Protein AF-A0AAD4HH15-F1 (afdb_monomer_lite)

pLDDT: mean 84.18, std 12.68, range [46.56, 97.69]

Structure (mmCIF, N/CA/C/O backbone):
data_AF-A0AAD4HH15-F1
#
_entry.id   AF-A0AAD4HH15-F1
#
loop_
_atom_site.group_PDB
_atom_site.id
_atom_site.type_symbol
_atom_site.label_atom_id
_atom_site.label_alt_id
_atom_site.label_comp_id
_atom_site.label_asym_id
_atom_site.label_entity_id
_atom_site.label_seq_id
_atom_site.pdbx_PDB_ins_code
_atom_site.Cartn_x
_atom_site.Cartn_y
_atom_site.Cartn_z
_atom_site.occupancy
_atom_site.B_iso_or_equiv
_atom_site.auth_seq_id
_atom_site.auth_comp_id
_atom_site.auth_asym_id
_atom_site.auth_atom_id
_atom_site.pdbx_PDB_model_num
ATOM 1 N N . GLY A 1 1 ? 24.725 17.615 -16.832 1.00 50.50 1 GLY A N 1
ATOM 2 C CA . GLY A 1 1 ? 25.508 17.407 -18.066 1.00 50.50 1 GLY A CA 1
ATOM 3 C C . GLY A 1 1 ? 24.671 16.615 -19.046 1.00 50.50 1 GLY A C 1
ATOM 4 O O . GLY A 1 1 ? 24.037 15.657 -18.622 1.00 50.50 1 GLY A O 1
ATOM 5 N N . ARG A 1 2 ? 24.600 17.042 -20.309 1.00 63.62 2 ARG A N 1
ATOM 6 C CA . ARG A 1 2 ? 23.858 16.336 -21.366 1.00 63.62 2 ARG A CA 1
ATOM 7 C C . ARG A 1 2 ? 24.598 15.030 -21.693 1.00 63.62 2 ARG A C 1
ATOM 9 O O . ARG A 1 2 ? 25.805 15.069 -21.908 1.00 63.62 2 ARG A O 1
ATOM 16 N N . ARG A 1 3 ? 23.901 13.889 -21.658 1.00 72.94 3 ARG A N 1
ATOM 17 C CA . ARG A 1 3 ? 24.457 12.587 -22.075 1.00 72.94 3 ARG A CA 1
ATOM 18 C C . ARG A 1 3 ? 24.765 12.620 -23.579 1.00 72.94 3 ARG A C 1
ATOM 20 O O . ARG A 1 3 ? 24.052 13.302 -24.316 1.00 72.94 3 ARG A O 1
ATOM 27 N N . SER A 1 4 ? 25.823 11.932 -24.014 1.00 83.69 4 SER A N 1
ATOM 28 C CA . SER A 1 4 ? 26.149 11.792 -25.440 1.00 83.69 4 SER A CA 1
ATOM 29 C C . SER A 1 4 ? 25.094 10.946 -26.160 1.00 83.69 4 SER A C 1
ATOM 31 O O . SER A 1 4 ? 24.403 10.141 -25.532 1.00 83.69 4 SER A O 1
ATOM 33 N N . GLU A 1 5 ? 24.970 11.118 -27.475 1.00 81.50 5 GLU A N 1
ATOM 34 C CA . GLU A 1 5 ? 24.052 10.318 -28.299 1.00 81.50 5 GLU A CA 1
ATOM 35 C C . GLU A 1 5 ? 24.380 8.823 -28.229 1.00 81.50 5 GLU A C 1
ATOM 37 O O . GLU A 1 5 ? 23.471 8.017 -28.042 1.00 81.50 5 GLU A O 1
ATOM 42 N N . ASP A 1 6 ? 25.666 8.465 -28.219 1.00 85.56 6 ASP A N 1
ATOM 43 C CA . ASP A 1 6 ? 26.116 7.077 -28.055 1.00 85.56 6 ASP A CA 1
ATOM 44 C C . ASP A 1 6 ? 25.657 6.461 -26.727 1.00 85.56 6 ASP A C 1
ATOM 46 O O . ASP A 1 6 ? 25.243 5.302 -26.675 1.00 85.56 6 ASP A O 1
ATOM 50 N N . ALA A 1 7 ? 25.686 7.241 -25.640 1.00 84.50 7 ALA A N 1
ATOM 51 C CA . ALA A 1 7 ? 25.221 6.778 -24.338 1.00 84.50 7 ALA A CA 1
ATOM 52 C C . ALA A 1 7 ? 23.702 6.561 -24.321 1.00 84.50 7 ALA A C 1
ATOM 54 O O . ALA A 1 7 ? 23.233 5.632 -23.669 1.00 84.50 7 ALA A O 1
ATOM 55 N N . ASN A 1 8 ? 22.935 7.382 -25.044 1.00 85.44 8 ASN A N 1
ATOM 56 C CA . ASN A 1 8 ? 21.487 7.202 -25.159 1.00 85.44 8 ASN A CA 1
ATOM 57 C C . ASN A 1 8 ? 21.147 5.973 -26.013 1.00 85.44 8 ASN A C 1
ATOM 59 O O . ASN A 1 8 ? 20.326 5.164 -25.596 1.00 85.44 8 ASN A O 1
ATOM 63 N N . ALA A 1 9 ? 21.823 5.784 -27.151 1.00 87.62 9 ALA A N 1
ATOM 64 C CA . ALA A 1 9 ? 21.624 4.615 -28.008 1.00 87.62 9 ALA A CA 1
ATOM 65 C C . ALA A 1 9 ? 21.966 3.301 -27.282 1.00 87.62 9 ALA A C 1
ATOM 67 O O . ALA A 1 9 ? 21.251 2.306 -27.404 1.00 87.62 9 ALA A O 1
ATOM 68 N N . ALA A 1 10 ? 23.033 3.304 -26.476 1.00 90.12 10 ALA A N 1
ATOM 69 C CA . ALA A 1 10 ? 23.379 2.165 -25.636 1.00 90.12 10 ALA A CA 1
ATOM 70 C C . ALA A 1 10 ? 22.320 1.891 -24.554 1.00 90.12 10 ALA A C 1
ATOM 72 O O . ALA A 1 10 ? 22.045 0.728 -24.273 1.00 90.12 10 ALA A O 1
ATOM 73 N N . MET A 1 11 ? 21.724 2.931 -23.959 1.00 89.81 11 MET A N 1
ATOM 74 C CA . MET A 1 11 ? 20.657 2.770 -22.964 1.00 89.81 11 MET A CA 1
ATOM 75 C C . MET A 1 11 ? 19.378 2.206 -23.575 1.00 89.81 11 MET A C 1
ATOM 77 O O . MET A 1 11 ? 18.864 1.237 -23.031 1.00 89.81 11 MET A O 1
ATOM 81 N N . GLU A 1 12 ? 18.915 2.744 -24.705 1.00 91.12 12 GLU A N 1
ATOM 82 C CA . GLU A 1 12 ? 17.706 2.258 -25.392 1.00 91.12 12 GLU A CA 1
ATOM 83 C C . GLU A 1 12 ? 17.802 0.763 -25.702 1.00 91.12 12 GLU A C 1
ATOM 85 O O . GLU A 1 12 ? 16.952 -0.020 -25.286 1.00 91.12 12 GLU A O 1
ATOM 90 N N . LYS A 1 13 ? 18.927 0.325 -26.284 1.00 91.38 13 LYS A N 1
ATOM 91 C CA . LYS A 1 13 ? 19.153 -1.099 -26.562 1.00 91.38 13 LYS A CA 1
ATOM 92 C C . LYS A 1 13 ? 19.065 -1.976 -25.305 1.00 91.38 13 LYS A C 1
ATOM 94 O O . LYS A 1 13 ? 18.652 -3.129 -25.384 1.00 91.38 13 LYS A O 1
ATOM 99 N N . GLN A 1 14 ? 19.523 -1.478 -24.157 1.00 93.06 14 GLN A N 1
ATOM 100 C CA . GLN A 1 14 ? 19.447 -2.230 -22.902 1.00 93.06 14 GLN A CA 1
ATOM 101 C C . GLN A 1 14 ? 18.048 -2.176 -22.284 1.00 93.06 14 GLN A C 1
ATOM 103 O O . GLN A 1 14 ? 17.635 -3.154 -21.665 1.00 93.06 14 GLN A O 1
ATOM 108 N N . PHE A 1 15 ? 17.311 -1.080 -22.464 1.00 92.19 15 PHE A N 1
ATOM 109 C CA . PHE A 1 15 ? 15.917 -0.984 -22.043 1.00 92.19 15 PHE A CA 1
ATOM 110 C C . PHE A 1 15 ? 15.035 -1.966 -22.810 1.00 92.19 15 PHE A C 1
ATOM 112 O O . PHE A 1 15 ? 14.288 -2.690 -22.162 1.00 92.19 15 PHE A O 1
ATOM 119 N N . ASP A 1 16 ? 15.237 -2.129 -24.119 1.00 93.62 16 ASP A N 1
ATOM 120 C CA . ASP A 1 16 ? 14.524 -3.143 -24.909 1.00 93.62 16 ASP A CA 1
ATOM 121 C C . ASP A 1 16 ? 14.712 -4.564 -24.348 1.00 93.62 16 ASP A C 1
ATOM 123 O O . ASP A 1 16 ? 13.770 -5.357 -24.277 1.00 93.62 16 ASP A O 1
ATOM 127 N N . LEU A 1 17 ? 15.931 -4.900 -23.910 1.00 92.94 17 LEU A N 1
ATOM 128 C CA . LEU A 1 17 ? 16.230 -6.209 -23.317 1.00 92.94 17 LEU A CA 1
ATOM 129 C C . LEU A 1 17 ? 15.561 -6.383 -21.950 1.00 92.94 17 LEU A C 1
ATOM 131 O O . LEU A 1 17 ? 15.067 -7.468 -21.635 1.00 92.94 17 LEU A O 1
ATOM 135 N N . ILE A 1 18 ? 15.544 -5.323 -21.142 1.00 92.56 18 ILE A N 1
ATOM 136 C CA . ILE A 1 18 ? 14.874 -5.314 -19.840 1.00 92.56 18 ILE A CA 1
ATOM 137 C C . ILE A 1 18 ? 13.360 -5.463 -20.026 1.00 92.56 18 ILE A C 1
ATOM 139 O O . ILE A 1 18 ? 12.752 -6.288 -19.346 1.00 92.56 18 ILE A O 1
ATOM 143 N N . ASP A 1 19 ? 12.765 -4.742 -20.976 1.00 92.88 19 ASP A N 1
ATOM 144 C CA . ASP A 1 19 ? 11.337 -4.824 -21.282 1.00 92.88 19 ASP A CA 1
ATOM 145 C C . ASP A 1 19 ? 10.945 -6.221 -21.770 1.00 92.88 19 ASP A C 1
ATOM 147 O O . ASP A 1 19 ? 9.938 -6.769 -21.316 1.00 92.88 19 ASP A O 1
ATOM 151 N N . CYS A 1 20 ? 11.760 -6.849 -22.625 1.00 93.56 20 CYS A N 1
ATOM 152 C CA . CYS A 1 20 ? 11.558 -8.245 -23.024 1.00 93.56 20 CYS A CA 1
ATOM 153 C C . CYS A 1 20 ? 11.525 -9.186 -21.811 1.00 93.56 20 CYS A C 1
ATOM 155 O O . CYS A 1 20 ? 10.584 -9.968 -21.664 1.00 93.56 20 CYS A O 1
ATOM 157 N N . ALA A 1 21 ? 12.513 -9.077 -20.919 1.00 93.88 21 ALA A N 1
ATOM 158 C CA . ALA A 1 21 ? 12.610 -9.929 -19.736 1.00 93.88 21 ALA A CA 1
ATOM 159 C C . ALA A 1 21 ? 11.444 -9.709 -18.757 1.00 93.88 21 ALA A C 1
ATOM 161 O O . ALA A 1 21 ? 10.904 -10.666 -18.199 1.00 93.88 21 ALA A O 1
ATOM 162 N N . ILE A 1 22 ? 11.017 -8.458 -18.559 1.00 92.00 22 ILE A N 1
ATOM 163 C CA . ILE A 1 22 ? 9.862 -8.151 -17.709 1.00 92.00 22 ILE A CA 1
ATOM 164 C C . ILE A 1 22 ? 8.583 -8.715 -18.327 1.00 92.00 22 ILE A C 1
ATOM 166 O O . ILE A 1 22 ? 7.786 -9.317 -17.611 1.00 92.00 22 ILE A O 1
ATOM 170 N N . ASN A 1 23 ? 8.379 -8.562 -19.636 1.00 91.94 23 ASN A N 1
ATOM 171 C CA . ASN A 1 23 ? 7.194 -9.093 -20.309 1.00 91.94 23 ASN A CA 1
ATOM 172 C C . ASN A 1 23 ? 7.127 -10.624 -20.233 1.00 91.94 23 ASN A C 1
ATOM 174 O O . ASN A 1 23 ? 6.054 -11.177 -20.000 1.00 91.94 23 ASN A O 1
ATOM 178 N N . GLU A 1 24 ? 8.261 -11.314 -20.355 1.00 94.19 24 GLU A N 1
ATOM 179 C CA . GLU A 1 24 ? 8.328 -12.766 -20.160 1.00 94.19 24 GLU A CA 1
ATOM 180 C C . GLU A 1 24 ? 7.932 -13.169 -18.729 1.00 94.19 24 GLU A C 1
ATOM 182 O O . GLU A 1 24 ? 7.153 -14.107 -18.526 1.00 94.19 24 GLU A O 1
ATOM 187 N N . LEU A 1 25 ? 8.391 -12.418 -17.724 1.00 91.50 25 LEU A N 1
ATOM 188 C CA . LEU A 1 25 ? 7.988 -12.617 -16.330 1.00 91.50 25 LEU A CA 1
ATOM 189 C C . LEU A 1 25 ? 6.492 -12.354 -16.119 1.00 91.50 25 LEU A C 1
ATOM 191 O O . LEU A 1 25 ? 5.830 -13.136 -15.443 1.00 91.50 25 LEU A O 1
ATOM 195 N N . VAL A 1 26 ? 5.934 -11.306 -16.725 1.00 90.38 26 VAL A N 1
ATOM 196 C CA . VAL A 1 26 ? 4.492 -11.005 -16.670 1.00 90.38 26 VAL A CA 1
ATOM 197 C C . VAL A 1 26 ? 3.674 -12.155 -17.257 1.00 90.38 26 VAL A C 1
ATOM 199 O O . VAL A 1 26 ? 2.721 -12.612 -16.630 1.00 90.38 26 VAL A O 1
ATOM 202 N N . VAL A 1 27 ? 4.061 -12.668 -18.429 1.00 91.94 27 VAL A N 1
ATOM 203 C CA . VAL A 1 27 ? 3.352 -13.773 -19.096 1.00 91.94 27 VAL A CA 1
ATOM 204 C C . VAL A 1 27 ? 3.450 -15.070 -18.293 1.00 91.94 27 VAL A C 1
ATOM 206 O O . VAL A 1 27 ? 2.451 -15.770 -18.141 1.00 91.94 27 VAL A O 1
ATOM 209 N N . SER A 1 28 ? 4.632 -15.395 -17.767 1.00 91.31 28 SER A N 1
ATOM 210 C CA . SER A 1 28 ? 4.864 -16.654 -17.043 1.00 91.31 28 SER A CA 1
ATOM 211 C C . SER A 1 28 ? 4.263 -16.675 -15.637 1.00 91.31 28 SER A C 1
ATOM 213 O O . SER A 1 28 ? 3.843 -17.732 -15.171 1.00 91.31 28 SER A O 1
ATOM 215 N N . THR A 1 29 ? 4.199 -15.527 -14.959 1.00 84.69 29 THR A N 1
ATOM 216 C CA . THR A 1 29 ? 3.699 -15.431 -13.576 1.00 84.69 29 THR A CA 1
ATOM 217 C C . THR A 1 29 ? 2.262 -14.925 -13.472 1.00 84.69 29 THR A C 1
ATOM 219 O O . THR A 1 29 ? 1.634 -15.085 -12.428 1.00 84.69 29 THR A O 1
ATOM 222 N N . GLY A 1 30 ? 1.737 -14.288 -14.523 1.00 85.31 30 GLY A N 1
ATOM 223 C CA . GLY A 1 30 ? 0.449 -13.590 -14.494 1.00 85.31 30 GLY A CA 1
ATOM 224 C C . GLY A 1 30 ? 0.450 -12.305 -13.656 1.00 85.31 30 GLY A C 1
ATOM 225 O O . GLY A 1 30 ? -0.604 -11.688 -13.495 1.00 85.31 30 GLY A O 1
ATOM 226 N N . MET A 1 31 ? 1.600 -11.890 -13.113 1.00 79.50 31 MET A N 1
ATOM 227 C CA . MET A 1 31 ? 1.718 -10.666 -12.321 1.00 79.50 31 MET A CA 1
ATOM 228 C C . MET A 1 31 ? 1.764 -9.425 -13.223 1.00 79.50 31 MET A C 1
ATOM 230 O O . MET A 1 31 ? 2.406 -9.458 -14.273 1.00 79.50 31 MET A O 1
ATOM 234 N N . PRO A 1 32 ? 1.164 -8.291 -12.822 1.00 84.00 32 PRO A N 1
ATOM 235 C CA . PRO A 1 32 ? 1.321 -7.028 -13.535 1.00 84.00 32 PRO A CA 1
ATOM 236 C C . PRO A 1 32 ? 2.785 -6.561 -13.587 1.00 84.00 32 PRO A C 1
ATOM 238 O O . PRO A 1 32 ? 3.531 -6.707 -12.619 1.00 84.00 32 PRO A O 1
ATOM 241 N N . THR A 1 33 ? 3.176 -5.890 -14.675 1.00 82.56 33 THR A N 1
ATOM 242 C CA . THR A 1 33 ? 4.534 -5.352 -14.913 1.00 82.56 33 THR A CA 1
ATOM 243 C C . THR A 1 33 ? 5.103 -4.579 -13.718 1.00 82.56 33 THR A C 1
ATOM 245 O O . THR A 1 33 ? 6.262 -4.756 -13.352 1.00 82.56 33 THR A O 1
ATOM 248 N N . GLN A 1 34 ? 4.285 -3.736 -13.078 1.00 76.00 34 GLN A N 1
ATOM 249 C CA . GLN A 1 34 ? 4.701 -2.947 -11.913 1.00 76.00 34 GLN A CA 1
ATOM 250 C C . GLN A 1 34 ? 5.042 -3.821 -10.701 1.00 76.00 34 GLN A C 1
ATOM 252 O O . GLN A 1 34 ? 6.022 -3.551 -10.015 1.00 76.00 34 GLN A O 1
ATOM 257 N N . GLN A 1 35 ? 4.292 -4.900 -10.473 1.00 75.31 35 GLN A N 1
ATOM 258 C CA . GLN A 1 35 ? 4.544 -5.825 -9.370 1.00 75.31 35 GLN A CA 1
ATOM 259 C C . GLN A 1 35 ? 5.847 -6.603 -9.594 1.00 75.31 35 GLN A C 1
ATOM 261 O O . GLN A 1 35 ? 6.671 -6.718 -8.690 1.00 75.31 35 GLN A O 1
ATOM 266 N N . VAL A 1 36 ? 6.095 -7.050 -10.830 1.00 85.25 36 VAL A N 1
ATOM 267 C CA . VAL A 1 36 ? 7.365 -7.692 -11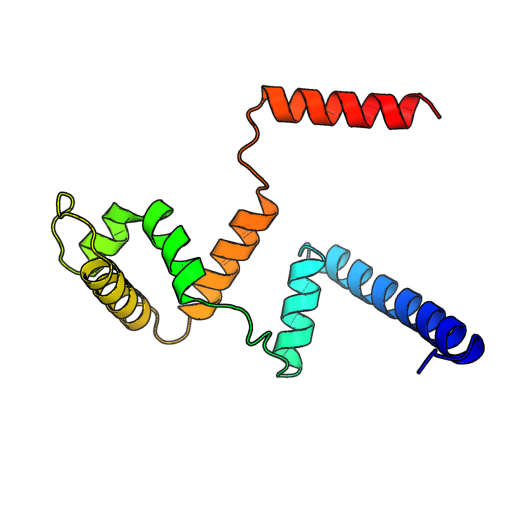.215 1.00 85.25 36 VAL A CA 1
ATOM 268 C C . VAL A 1 36 ? 8.553 -6.750 -10.981 1.00 85.25 36 VAL A C 1
ATOM 270 O O . VAL A 1 36 ? 9.567 -7.155 -10.411 1.00 85.25 36 VAL A O 1
ATOM 273 N N . LEU A 1 37 ? 8.421 -5.477 -11.365 1.00 84.25 37 LEU A N 1
ATOM 274 C CA . LEU A 1 37 ? 9.440 -4.451 -11.131 1.00 84.25 37 LEU A CA 1
ATOM 275 C C . LEU A 1 37 ? 9.675 -4.190 -9.638 1.00 84.25 37 LEU A C 1
ATOM 277 O O . LEU A 1 37 ? 10.827 -4.131 -9.202 1.00 84.25 37 LEU A O 1
ATOM 281 N N . ASN A 1 38 ? 8.607 -4.078 -8.847 1.00 78.56 38 ASN A N 1
ATOM 282 C CA . ASN A 1 38 ? 8.695 -3.906 -7.398 1.00 78.56 38 ASN A CA 1
ATOM 283 C C . ASN A 1 38 ? 9.430 -5.082 -6.745 1.00 78.56 38 ASN A C 1
ATOM 285 O O . ASN A 1 38 ? 10.355 -4.869 -5.960 1.00 78.56 38 ASN A O 1
ATOM 289 N N . LEU A 1 39 ? 9.086 -6.318 -7.120 1.00 82.56 39 LEU A N 1
ATOM 290 C CA . LEU A 1 39 ? 9.747 -7.529 -6.630 1.00 82.56 39 LEU A CA 1
ATOM 291 C C . LEU A 1 39 ? 11.220 -7.585 -7.042 1.00 82.56 39 LEU A C 1
ATOM 293 O O . LEU A 1 39 ? 12.074 -7.929 -6.222 1.00 82.56 39 LEU A O 1
ATOM 297 N N . PHE A 1 40 ? 11.549 -7.195 -8.275 1.00 86.00 40 PHE A N 1
ATOM 298 C CA . PHE A 1 40 ? 12.935 -7.096 -8.726 1.00 86.00 40 PHE A CA 1
ATOM 299 C C . PHE A 1 40 ? 13.736 -6.105 -7.871 1.00 86.00 40 PHE A C 1
ATOM 301 O O . PHE A 1 40 ? 14.819 -6.440 -7.382 1.00 86.00 40 PHE A O 1
ATOM 308 N N . LEU A 1 41 ? 13.197 -4.908 -7.632 1.00 82.75 41 LEU A N 1
ATOM 309 C CA . LEU A 1 41 ? 13.834 -3.897 -6.787 1.00 82.75 41 LEU A CA 1
ATOM 310 C C . LEU A 1 41 ? 13.977 -4.384 -5.333 1.00 82.75 41 LEU A C 1
ATOM 312 O O . LEU A 1 41 ? 15.076 -4.295 -4.771 1.00 82.75 41 LEU A O 1
ATOM 316 N N . LYS A 1 42 ? 12.927 -5.001 -4.770 1.00 75.19 42 LYS A N 1
ATOM 317 C CA . LYS A 1 42 ? 12.926 -5.622 -3.433 1.00 75.19 42 LYS A CA 1
ATOM 318 C C . LYS A 1 42 ? 14.011 -6.698 -3.319 1.00 75.19 42 LYS A C 1
ATOM 320 O O . LYS A 1 42 ? 14.809 -6.655 -2.385 1.00 75.19 42 LYS A O 1
ATOM 325 N N . SER A 1 43 ? 14.137 -7.585 -4.312 1.00 78.50 43 SER A N 1
ATOM 326 C CA . SER A 1 43 ? 15.155 -8.654 -4.341 1.00 78.50 43 SER A CA 1
ATOM 327 C C . SER A 1 43 ? 16.600 -8.135 -4.324 1.00 78.50 43 SER A C 1
ATOM 329 O O . SER A 1 43 ? 17.520 -8.828 -3.895 1.00 78.50 43 SER A O 1
ATOM 331 N N . ARG A 1 44 ? 16.813 -6.894 -4.779 1.00 81.69 44 ARG A N 1
ATOM 332 C CA . ARG A 1 44 ? 18.121 -6.227 -4.817 1.00 81.69 44 ARG A CA 1
ATOM 333 C C . ARG A 1 44 ? 18.370 -5.341 -3.595 1.00 81.69 44 ARG A C 1
ATOM 335 O O . ARG A 1 44 ? 19.309 -4.546 -3.620 1.00 81.69 44 ARG A O 1
ATOM 342 N N . GLY A 1 45 ? 17.520 -5.425 -2.568 1.00 63.56 45 GLY A N 1
ATOM 343 C CA . GLY A 1 45 ? 17.568 -4.553 -1.391 1.00 63.56 45 GLY A CA 1
ATOM 344 C C . GLY A 1 45 ? 17.301 -3.082 -1.719 1.00 63.56 45 GLY A C 1
ATOM 345 O O . GLY A 1 45 ? 17.518 -2.209 -0.881 1.00 63.56 45 GLY A O 1
ATOM 346 N N . ARG A 1 46 ? 16.834 -2.785 -2.938 1.00 65.62 46 ARG A N 1
ATOM 347 C CA . ARG A 1 46 ? 16.425 -1.447 -3.365 1.00 65.62 46 ARG A CA 1
ATOM 348 C C . ARG A 1 46 ? 14.962 -1.289 -2.995 1.00 65.62 46 ARG A C 1
ATOM 350 O O . ARG A 1 46 ? 14.085 -1.289 -3.849 1.00 65.62 46 ARG A O 1
ATOM 357 N N . VAL A 1 47 ? 14.701 -1.215 -1.697 1.00 55.47 47 VAL A N 1
ATOM 358 C CA . VAL A 1 47 ? 13.374 -0.861 -1.204 1.00 55.47 47 VAL A CA 1
ATOM 359 C C . VAL A 1 47 ? 13.119 0.570 -1.666 1.00 55.47 47 VAL A C 1
ATOM 361 O O . VAL A 1 47 ? 13.935 1.460 -1.414 1.00 55.47 47 VAL A O 1
ATOM 364 N N . ASN A 1 48 ? 12.021 0.804 -2.385 1.00 53.00 48 ASN A N 1
ATOM 365 C CA . ASN A 1 48 ? 11.536 2.159 -2.605 1.00 53.00 48 ASN A CA 1
ATOM 366 C C . ASN A 1 48 ? 11.196 2.735 -1.221 1.00 53.00 48 ASN A C 1
ATOM 368 O O . ASN A 1 48 ? 10.076 2.613 -0.739 1.00 53.00 48 ASN A O 1
ATOM 372 N N . ASN A 1 49 ? 12.164 3.391 -0.575 1.00 47.28 49 ASN A N 1
ATOM 373 C CA . ASN A 1 49 ? 12.014 4.079 0.715 1.00 47.28 49 ASN A CA 1
ATOM 374 C C . ASN A 1 49 ? 10.975 5.227 0.676 1.00 47.28 49 ASN A C 1
ATOM 376 O O . ASN A 1 49 ? 10.844 5.979 1.636 1.00 47.28 49 ASN A O 1
ATOM 380 N N . GLY A 1 50 ? 10.249 5.392 -0.436 1.00 51.53 50 GLY A N 1
ATOM 381 C CA . GLY A 1 50 ? 9.132 6.317 -0.591 1.00 51.53 50 GLY A CA 1
ATOM 382 C C . GLY A 1 50 ? 7.772 5.746 -0.178 1.00 51.53 50 GLY A C 1
ATOM 383 O O . GLY A 1 50 ? 6.816 6.517 -0.084 1.00 51.53 50 GLY A O 1
ATOM 384 N N . THR A 1 51 ? 7.655 4.438 0.087 1.00 61.75 51 THR A N 1
ATOM 385 C CA . THR A 1 51 ? 6.386 3.834 0.513 1.00 61.75 51 THR A CA 1
ATOM 386 C C . THR A 1 51 ? 6.082 4.217 1.959 1.00 61.75 51 THR A C 1
ATOM 388 O O . THR A 1 51 ? 6.497 3.571 2.925 1.00 61.75 51 THR A O 1
ATOM 391 N N . ASN A 1 52 ? 5.352 5.318 2.121 1.00 82.88 52 ASN A N 1
ATOM 392 C CA . ASN A 1 52 ? 4.835 5.730 3.413 1.00 82.88 52 ASN A CA 1
ATOM 393 C C . ASN A 1 52 ? 3.678 4.793 3.805 1.00 82.88 52 ASN A C 1
ATOM 395 O O . ASN A 1 52 ? 2.513 5.059 3.506 1.00 82.88 52 ASN A O 1
ATOM 399 N N . HIS A 1 53 ? 4.012 3.691 4.477 1.00 88.94 53 HIS A N 1
ATOM 400 C CA . HIS A 1 53 ? 3.050 2.679 4.913 1.00 88.94 53 HIS A CA 1
ATOM 401 C C . HIS A 1 53 ? 1.979 3.248 5.847 1.00 88.94 53 HIS A C 1
ATOM 403 O O . HIS A 1 53 ? 0.867 2.737 5.875 1.00 88.94 53 HIS A O 1
ATOM 409 N N . TRP A 1 54 ? 2.261 4.352 6.546 1.00 92.12 54 TRP A N 1
ATOM 410 C CA . TRP A 1 54 ? 1.241 5.068 7.306 1.00 92.12 54 TRP A CA 1
ATOM 411 C C . TRP A 1 54 ? 0.164 5.674 6.393 1.00 92.12 54 TRP A C 1
ATOM 413 O O . TRP A 1 54 ? -1.023 5.598 6.706 1.00 92.12 54 TRP A O 1
ATOM 423 N N . ASN A 1 55 ? 0.537 6.206 5.225 1.00 91.00 55 ASN A N 1
ATOM 424 C CA . ASN A 1 55 ? -0.436 6.699 4.245 1.00 91.00 55 ASN A CA 1
ATOM 425 C C . ASN A 1 55 ? -1.256 5.559 3.627 1.00 91.00 55 ASN A C 1
ATOM 427 O O . ASN A 1 55 ? -2.472 5.703 3.469 1.00 91.00 55 ASN A O 1
ATOM 431 N N . ILE A 1 56 ? -0.612 4.432 3.305 1.00 92.75 56 ILE A N 1
ATOM 432 C CA . ILE A 1 56 ? -1.298 3.244 2.771 1.00 92.75 56 ILE A CA 1
ATOM 433 C C . ILE A 1 56 ? -2.258 2.683 3.813 1.00 92.75 56 ILE A C 1
ATOM 435 O O . ILE A 1 56 ? -3.444 2.504 3.529 1.00 92.75 56 ILE A O 1
ATOM 439 N N . TYR A 1 57 ? -1.783 2.509 5.047 1.00 96.38 57 TYR A N 1
ATOM 440 C CA . TYR A 1 57 ? -2.618 2.130 6.176 1.00 96.38 57 TYR A CA 1
ATOM 441 C C . TYR A 1 57 ? -3.772 3.117 6.366 1.00 96.38 57 TYR A C 1
ATOM 443 O O . TYR A 1 57 ? -4.899 2.718 6.639 1.00 96.38 57 TYR A O 1
ATOM 451 N N . GLY A 1 58 ? -3.539 4.409 6.136 1.00 94.62 58 GLY A N 1
ATOM 452 C CA . GLY A 1 58 ? -4.576 5.431 6.141 1.00 94.62 58 GLY A CA 1
ATOM 453 C C . GLY A 1 58 ? -5.754 5.125 5.211 1.00 94.62 58 GLY A C 1
ATOM 454 O O . GLY A 1 58 ? -6.908 5.365 5.574 1.00 94.62 58 GLY A O 1
ATOM 455 N N . GLN A 1 59 ? -5.476 4.574 4.030 1.00 93.81 59 GLN A N 1
ATOM 456 C CA . GLN A 1 59 ? -6.496 4.139 3.074 1.00 93.81 59 GLN A CA 1
ATOM 457 C C . GLN A 1 59 ? -7.075 2.766 3.435 1.00 93.81 59 GLN A C 1
ATOM 459 O O . GLN A 1 59 ? -8.295 2.595 3.394 1.00 93.81 59 GLN A O 1
ATOM 464 N N . TYR A 1 60 ? -6.230 1.823 3.858 1.00 95.88 60 TYR A N 1
ATOM 465 C CA . TYR A 1 60 ? -6.641 0.500 4.340 1.00 95.88 60 TYR A CA 1
ATOM 466 C C . TYR A 1 60 ? -7.650 0.612 5.491 1.00 95.88 60 TYR A C 1
ATOM 468 O O . TYR A 1 60 ? -8.730 0.024 5.457 1.00 95.88 60 TYR A O 1
ATOM 476 N N . PHE A 1 61 ? -7.350 1.463 6.472 1.00 96.19 61 PHE A N 1
ATOM 477 C CA . PHE A 1 61 ? -8.198 1.732 7.625 1.00 96.19 61 PHE A CA 1
ATOM 478 C C . PHE A 1 61 ? -9.574 2.261 7.215 1.00 96.19 61 PHE A C 1
ATOM 480 O O . PHE A 1 61 ? -10.579 1.871 7.799 1.00 96.19 61 PHE A O 1
ATOM 487 N N . LYS A 1 62 ? -9.663 3.119 6.192 1.00 93.38 62 LYS A N 1
ATOM 488 C CA . LYS A 1 62 ? -10.964 3.600 5.695 1.00 93.38 62 LYS A CA 1
ATOM 489 C C . LYS A 1 62 ? -11.787 2.467 5.086 1.00 93.38 62 LYS A C 1
ATOM 491 O O . LYS A 1 62 ? -12.984 2.393 5.347 1.00 93.38 62 LYS A O 1
ATOM 496 N N . ALA A 1 63 ? -11.151 1.582 4.317 1.00 93.62 63 ALA A N 1
ATOM 497 C CA . ALA A 1 63 ? -11.808 0.426 3.709 1.00 93.62 63 ALA A CA 1
ATOM 498 C C . ALA A 1 63 ? -12.219 -0.641 4.744 1.00 93.62 63 ALA A C 1
ATOM 500 O O . ALA A 1 63 ? -13.186 -1.373 4.531 1.00 93.62 63 ALA A O 1
ATOM 501 N N . HIS A 1 64 ? -11.510 -0.723 5.874 1.00 95.31 64 HIS A N 1
ATOM 502 C CA . HIS A 1 64 ? -11.666 -1.788 6.871 1.00 95.31 64 HIS A CA 1
ATOM 503 C C . HIS A 1 64 ? -11.947 -1.277 8.292 1.00 95.31 64 HIS A C 1
ATOM 505 O O . HIS A 1 64 ? -11.686 -1.973 9.272 1.00 95.31 64 HIS A O 1
ATOM 511 N N . ARG A 1 65 ? -12.540 -0.082 8.413 1.00 94.06 65 ARG A N 1
ATOM 512 C CA . ARG A 1 65 ? -12.687 0.663 9.677 1.00 94.06 65 ARG A CA 1
ATOM 513 C C . ARG A 1 65 ? -13.203 -0.184 10.837 1.00 94.06 65 ARG A C 1
ATOM 515 O O . ARG A 1 65 ? -12.604 -0.180 11.904 1.00 94.06 65 ARG A O 1
ATOM 522 N N . LEU A 1 66 ? -14.310 -0.902 10.643 1.00 95.06 66 LEU A N 1
ATOM 523 C CA . LEU A 1 66 ? -14.933 -1.690 11.713 1.00 95.06 66 LEU A CA 1
ATOM 524 C C . LEU A 1 66 ? -14.019 -2.813 12.214 1.00 95.06 66 LEU A C 1
ATOM 526 O O . LEU A 1 66 ? -13.908 -3.015 13.419 1.00 95.06 66 LEU A O 1
ATOM 530 N N . ARG A 1 67 ? -13.330 -3.497 11.295 1.00 96.50 67 ARG A N 1
ATOM 531 C CA . ARG A 1 67 ? -12.393 -4.5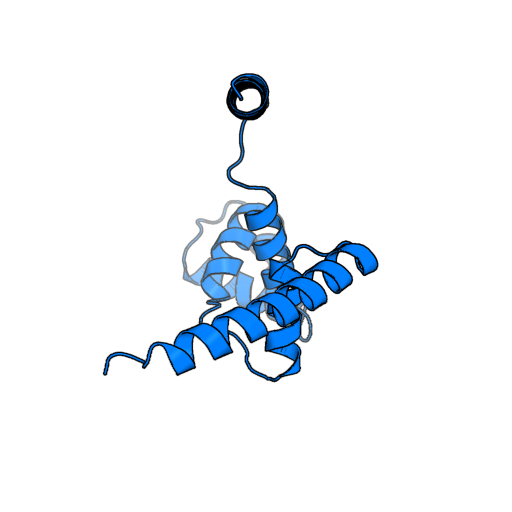76 11.624 1.00 96.50 67 ARG A CA 1
ATOM 532 C C . ARG A 1 67 ? -11.192 -4.043 12.396 1.00 96.50 67 ARG A C 1
ATOM 534 O O . ARG A 1 67 ? -10.791 -4.646 13.384 1.00 96.50 67 ARG A O 1
ATOM 541 N N . GLU A 1 68 ? -10.644 -2.910 11.971 1.00 97.25 68 GLU A N 1
ATOM 542 C CA . GLU A 1 68 ? -9.468 -2.322 12.616 1.00 97.25 68 GLU A CA 1
ATOM 543 C C . GLU A 1 68 ? -9.800 -1.740 13.996 1.00 97.25 68 GLU A C 1
ATOM 545 O O . GLU A 1 68 ? -9.028 -1.920 14.936 1.00 97.25 68 GLU A O 1
ATOM 550 N N . LEU A 1 69 ? -10.984 -1.139 14.164 1.00 96.44 69 LEU A N 1
ATOM 551 C CA . LEU A 1 69 ? -11.480 -0.727 15.482 1.00 96.44 69 LEU A CA 1
ATOM 552 C C . LEU A 1 69 ? -11.681 -1.927 16.408 1.00 96.44 69 LEU A C 1
ATOM 554 O O . LEU A 1 69 ? -11.224 -1.896 17.547 1.00 96.44 69 LEU A O 1
ATOM 558 N N . GLN A 1 70 ? -12.304 -2.999 15.913 1.00 96.19 70 GLN A N 1
ATOM 559 C CA . GLN A 1 70 ? -12.493 -4.226 16.682 1.00 96.19 70 GLN A CA 1
ATOM 560 C C . GLN A 1 70 ? -11.151 -4.836 17.106 1.00 96.19 70 GLN A C 1
ATOM 562 O O . GLN A 1 70 ? -10.994 -5.219 18.264 1.00 96.19 70 GLN A O 1
ATOM 567 N N . ARG A 1 71 ? -10.172 -4.882 16.195 1.00 95.69 71 ARG A N 1
ATOM 568 C CA . ARG A 1 71 ? -8.811 -5.369 16.467 1.00 95.69 71 ARG A CA 1
ATOM 569 C C . ARG A 1 71 ? -8.139 -4.583 17.593 1.00 95.69 71 ARG A C 1
ATOM 571 O O . ARG A 1 71 ? -7.483 -5.175 18.440 1.00 95.69 71 ARG A O 1
ATOM 578 N N . ALA A 1 72 ? -8.337 -3.268 17.621 1.00 94.69 72 ALA A N 1
ATOM 579 C CA . ALA A 1 72 ? -7.810 -2.383 18.657 1.00 94.69 72 ALA A CA 1
ATOM 580 C C . ALA A 1 72 ? -8.676 -2.322 19.933 1.00 94.69 72 ALA A C 1
ATOM 582 O O . ALA A 1 72 ? -8.397 -1.515 20.823 1.00 94.69 72 ALA A O 1
ATOM 583 N N . GLY A 1 73 ? -9.753 -3.113 20.020 1.00 94.25 73 GLY A N 1
ATOM 584 C CA . GLY A 1 73 ? -10.687 -3.092 21.149 1.00 94.25 73 GLY A CA 1
ATOM 585 C C . GLY A 1 73 ? -11.446 -1.767 21.299 1.00 94.25 73 GLY A C 1
ATOM 586 O O . GLY A 1 73 ? -11.784 -1.372 22.414 1.00 94.25 73 GLY A O 1
ATOM 587 N N . LYS A 1 74 ? -11.675 -1.042 20.199 1.00 93.56 74 LYS A N 1
ATOM 588 C CA . LYS A 1 74 ? -12.378 0.247 20.170 1.00 93.56 74 LYS A CA 1
ATOM 589 C C . LYS A 1 74 ? -13.839 0.080 19.762 1.00 93.56 74 LYS A C 1
ATOM 591 O O . LYS A 1 74 ? -14.189 -0.796 18.977 1.00 93.56 74 LYS A O 1
ATOM 596 N N . ASP A 1 75 ? -14.681 0.982 20.258 1.00 92.94 75 ASP A N 1
ATOM 597 C CA . ASP A 1 75 ? -16.088 1.067 19.865 1.00 92.94 75 ASP A CA 1
ATOM 598 C C . ASP A 1 75 ? -16.222 1.433 18.373 1.00 92.94 75 ASP A C 1
ATOM 600 O O . ASP A 1 75 ? -15.518 2.310 17.865 1.00 92.94 75 ASP A O 1
ATOM 604 N N . ALA A 1 76 ? -17.160 0.796 17.669 1.00 89.75 76 ALA A N 1
ATOM 605 C CA . ALA A 1 76 ? -17.469 1.068 16.265 1.00 89.75 76 ALA A CA 1
ATOM 606 C C . ALA A 1 76 ? -17.911 2.525 16.000 1.00 89.75 76 ALA A C 1
ATOM 608 O O . ALA A 1 76 ? -17.687 3.061 14.905 1.00 89.75 76 ALA A O 1
ATOM 609 N N . ASN A 1 77 ? -18.510 3.179 16.996 1.00 91.00 77 ASN A N 1
ATOM 610 C CA . ASN A 1 77 ? -19.043 4.539 16.918 1.00 91.00 77 ASN A CA 1
ATOM 611 C C . ASN A 1 77 ? -18.057 5.610 17.404 1.00 91.00 77 ASN A C 1
ATOM 613 O O . ASN A 1 77 ? -18.402 6.791 17.428 1.00 91.00 77 ASN A O 1
ATOM 617 N N . ILE A 1 78 ? -16.825 5.234 17.768 1.00 92.06 78 ILE A N 1
ATOM 618 C CA . ILE A 1 78 ? -15.831 6.201 18.236 1.00 92.06 78 ILE A CA 1
ATOM 619 C C . ILE A 1 78 ? -15.488 7.228 17.145 1.00 92.06 78 ILE A C 1
ATOM 621 O O . ILE A 1 78 ? -15.350 6.902 15.957 1.00 92.06 78 ILE A O 1
ATOM 625 N N . ILE A 1 79 ? -15.309 8.481 17.567 1.00 92.19 79 ILE A N 1
ATOM 626 C CA . ILE A 1 79 ? -14.777 9.537 16.706 1.00 92.19 79 ILE A CA 1
ATOM 627 C C . ILE A 1 79 ? -13.333 9.178 16.352 1.00 92.19 79 ILE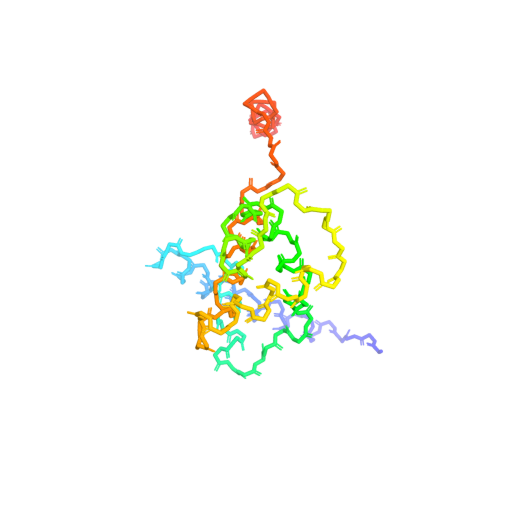 A C 1
ATOM 629 O O . ILE A 1 79 ? -12.484 9.001 17.227 1.00 92.19 79 ILE A O 1
ATOM 633 N N . ILE A 1 80 ? -13.054 9.069 15.053 1.00 93.19 80 ILE A N 1
ATOM 634 C CA . ILE A 1 80 ? -11.722 8.713 14.566 1.00 93.19 80 ILE A CA 1
ATOM 635 C C . ILE A 1 80 ? -10.819 9.938 14.635 1.00 93.19 80 ILE A C 1
ATOM 637 O O . ILE A 1 80 ? -11.017 10.913 13.914 1.00 93.19 80 ILE A O 1
ATOM 641 N N . THR A 1 81 ? -9.799 9.855 15.480 1.00 93.56 81 THR A N 1
ATOM 642 C CA . THR A 1 81 ? -8.690 10.810 15.535 1.00 93.56 81 THR A CA 1
ATOM 643 C C . THR A 1 81 ? -7.414 10.157 15.010 1.00 93.56 81 THR A C 1
ATOM 645 O O . THR A 1 81 ? -7.324 8.930 14.935 1.00 93.56 81 THR A O 1
ATOM 648 N N . SER A 1 82 ? -6.398 10.967 14.689 1.00 91.12 82 SER A N 1
ATOM 649 C CA . SER A 1 82 ? -5.068 10.457 14.313 1.00 91.12 82 SER A CA 1
ATOM 650 C C . SER A 1 82 ? -4.496 9.517 15.385 1.00 91.12 82 SER A C 1
ATOM 652 O O . SER A 1 82 ? -3.924 8.479 15.068 1.00 91.12 82 SER A O 1
ATOM 654 N N . THR A 1 83 ? -4.745 9.815 16.666 1.00 93.94 83 THR A N 1
ATOM 655 C CA . THR A 1 83 ? -4.340 8.965 17.793 1.00 93.94 83 THR A CA 1
ATOM 656 C C . THR A 1 83 ? -5.017 7.598 17.755 1.00 93.94 83 THR A C 1
ATOM 658 O O . THR A 1 83 ? -4.328 6.583 17.819 1.00 93.94 83 THR A O 1
ATOM 661 N N . ILE A 1 84 ? -6.345 7.550 17.584 1.00 94.38 84 ILE A N 1
ATOM 662 C CA . ILE A 1 84 ? -7.090 6.282 17.489 1.00 94.38 84 ILE A CA 1
ATOM 663 C C . ILE A 1 84 ? -6.634 5.476 16.273 1.00 94.38 84 ILE A C 1
ATOM 665 O O . ILE A 1 84 ? -6.439 4.266 16.365 1.00 94.38 84 ILE A O 1
ATOM 669 N N . GLN A 1 85 ? -6.408 6.143 15.142 1.00 95.75 85 GLN A N 1
ATOM 670 C CA . GLN A 1 85 ? -5.888 5.491 13.947 1.00 95.75 85 GLN A CA 1
ATOM 671 C C . GLN A 1 85 ? -4.477 4.924 14.172 1.00 95.75 85 GLN A C 1
ATOM 673 O O . GLN A 1 85 ? -4.195 3.810 13.733 1.00 95.75 85 GLN A O 1
ATOM 678 N N . GLY A 1 86 ? -3.619 5.646 14.898 1.00 96.25 86 GLY A N 1
ATOM 679 C CA . GLY A 1 86 ? -2.272 5.203 15.265 1.00 96.25 86 GLY A CA 1
ATOM 680 C C . GLY A 1 86 ? -2.252 4.046 16.263 1.00 96.25 86 GLY A C 1
ATOM 681 O O . GLY A 1 86 ? -1.347 3.217 16.230 1.00 96.25 86 GLY A O 1
ATOM 682 N N . GLU A 1 87 ? -3.247 3.957 17.144 1.00 96.88 87 GLU A N 1
ATOM 683 C CA . GLU A 1 87 ? -3.457 2.788 18.006 1.00 96.88 87 GLU A CA 1
ATOM 684 C C . GLU A 1 87 ? -3.904 1.575 17.193 1.00 96.88 87 GLU A C 1
ATOM 686 O O . GLU A 1 87 ? -3.321 0.504 17.336 1.00 96.88 87 GLU A O 1
ATOM 691 N N . CYS A 1 88 ? -4.861 1.757 16.279 1.00 97.69 88 CYS A N 1
ATOM 692 C CA . CYS A 1 88 ? -5.290 0.684 15.385 1.00 97.69 88 CYS A CA 1
ATOM 693 C C . CYS A 1 88 ? -4.132 0.177 14.522 1.00 97.69 88 CYS A C 1
ATOM 695 O O . CYS A 1 88 ? -4.002 -1.025 14.325 1.00 97.69 88 CYS A O 1
ATOM 697 N N . TYR A 1 89 ? -3.262 1.080 14.060 1.00 97.62 89 TYR A N 1
ATOM 698 C CA . TYR A 1 89 ? -2.100 0.704 13.260 1.00 97.62 89 TYR A CA 1
ATOM 699 C C . TYR A 1 89 ? -1.113 -0.162 14.039 1.00 97.62 89 TYR A C 1
ATOM 701 O O . TYR A 1 89 ? -0.661 -1.180 13.527 1.00 97.62 89 TYR A O 1
ATOM 709 N N . ARG A 1 90 ? -0.835 0.187 15.300 1.00 97.19 90 ARG A N 1
ATOM 710 C CA . ARG A 1 90 ? -0.012 -0.655 16.177 1.00 97.19 90 ARG A CA 1
ATOM 711 C C . ARG A 1 90 ? -0.644 -2.029 16.377 1.00 97.19 90 ARG A C 1
ATOM 713 O O . ARG A 1 90 ? 0.016 -3.028 16.136 1.00 97.19 90 ARG A O 1
ATOM 720 N N . SER A 1 91 ? -1.944 -2.092 16.677 1.00 97.44 91 SER A N 1
ATOM 721 C CA . SER A 1 91 ? -2.653 -3.375 16.794 1.00 97.44 91 SER A CA 1
ATOM 722 C C . SER A 1 91 ? -2.663 -4.183 15.489 1.00 97.44 91 SER A C 1
ATOM 724 O O . SER A 1 91 ? -2.683 -5.412 15.525 1.00 97.44 91 SER A O 1
ATOM 726 N N . PHE A 1 92 ? -2.665 -3.523 14.329 1.00 97.62 92 PHE A N 1
ATOM 727 C CA . PHE A 1 92 ? -2.517 -4.171 13.025 1.00 97.62 92 PHE A CA 1
ATOM 728 C C . PHE A 1 92 ? -1.130 -4.798 12.859 1.00 97.62 92 PHE A C 1
ATOM 730 O O . PHE A 1 92 ? -1.047 -5.961 12.469 1.00 97.62 92 PHE A O 1
ATOM 737 N N . GLN A 1 93 ? -0.071 -4.062 13.200 1.00 96.62 93 GLN A N 1
ATOM 738 C CA . GLN A 1 93 ? 1.308 -4.555 13.160 1.00 96.62 93 GLN A CA 1
ATOM 739 C C . GLN A 1 93 ? 1.524 -5.707 14.150 1.00 96.62 93 GLN A C 1
ATOM 741 O O . GLN A 1 93 ? 2.069 -6.736 13.767 1.00 96.62 93 GLN A O 1
ATOM 746 N N . ASP A 1 94 ? 1.013 -5.590 15.377 1.00 96.69 94 ASP A N 1
ATOM 747 C CA . ASP A 1 94 ? 1.112 -6.637 16.404 1.00 96.69 94 ASP A CA 1
ATOM 748 C C . ASP A 1 94 ? 0.404 -7.936 15.984 1.00 96.69 94 ASP A C 1
ATOM 750 O O . ASP A 1 94 ? 0.820 -9.034 16.349 1.00 96.69 94 ASP A O 1
ATOM 754 N N . ALA A 1 95 ? -0.671 -7.824 15.200 1.00 96.56 95 ALA A N 1
ATOM 755 C CA . ALA A 1 95 ? -1.396 -8.976 14.672 1.00 96.56 95 ALA A CA 1
ATOM 756 C C . ALA A 1 95 ? -0.698 -9.643 13.473 1.00 96.56 95 ALA A C 1
ATOM 758 O O . ALA A 1 95 ? -1.006 -10.796 13.170 1.00 96.56 95 ALA A O 1
ATOM 759 N N . TYR A 1 96 ? 0.201 -8.929 12.789 1.00 95.38 96 TYR A N 1
ATOM 760 C CA . TYR A 1 96 ? 0.918 -9.389 11.595 1.00 95.38 96 TYR A CA 1
ATOM 761 C C . TYR A 1 96 ? 2.399 -8.973 11.646 1.00 95.38 96 TYR A C 1
ATOM 763 O O . TYR A 1 96 ? 2.849 -8.218 10.785 1.00 95.38 96 TYR A O 1
ATOM 771 N N . PRO A 1 97 ? 3.177 -9.436 12.640 1.00 90.75 97 PRO A N 1
ATOM 772 C CA . PRO A 1 97 ? 4.514 -8.904 12.913 1.00 90.75 97 PRO A CA 1
ATOM 773 C C . PRO A 1 97 ? 5.482 -9.029 11.728 1.00 90.75 97 PRO A C 1
ATOM 775 O O . PRO A 1 97 ? 6.266 -8.114 11.490 1.00 90.75 97 PRO A O 1
ATOM 778 N N . GLU A 1 98 ? 5.372 -10.108 10.952 1.00 88.50 98 GLU A N 1
ATOM 779 C CA . GLU A 1 98 ? 6.241 -10.377 9.798 1.00 88.50 98 GLU A CA 1
ATOM 780 C C . GLU A 1 98 ? 5.645 -9.881 8.466 1.00 88.50 98 GLU A C 1
ATOM 782 O O . GLU A 1 98 ? 6.385 -9.523 7.555 1.00 88.50 98 GLU A O 1
ATOM 787 N N . ASP A 1 99 ? 4.312 -9.797 8.359 1.00 90.62 99 ASP A N 1
ATOM 788 C CA . ASP A 1 99 ? 3.620 -9.634 7.069 1.00 90.62 99 ASP A CA 1
ATOM 789 C C . ASP A 1 99 ? 2.899 -8.286 6.909 1.00 90.62 99 ASP A C 1
ATOM 791 O O . ASP A 1 99 ? 2.321 -8.008 5.857 1.00 90.62 99 ASP A O 1
ATOM 795 N N . TRP A 1 100 ? 2.878 -7.423 7.933 1.00 94.06 100 TRP A N 1
ATOM 796 C CA . TRP A 1 100 ? 2.074 -6.192 7.904 1.00 94.06 100 TRP A CA 1
ATOM 797 C C . TRP A 1 100 ? 2.428 -5.265 6.728 1.00 94.06 100 TRP A C 1
ATOM 799 O O . TRP A 1 100 ? 1.537 -4.602 6.195 1.00 94.06 100 TRP A O 1
ATOM 809 N N . GLN A 1 101 ? 3.699 -5.222 6.312 1.00 90.12 101 GLN A N 1
ATOM 810 C CA . GLN A 1 101 ? 4.148 -4.440 5.152 1.00 90.12 101 GLN A CA 1
ATOM 811 C C . GLN A 1 101 ? 3.597 -5.027 3.860 1.00 90.12 101 GLN A C 1
ATOM 813 O O . GLN A 1 101 ? 2.935 -4.324 3.104 1.00 90.12 101 GLN A O 1
ATOM 818 N N . ASP A 1 102 ? 3.774 -6.332 3.668 1.00 87.00 102 ASP A N 1
ATOM 819 C CA . ASP A 1 102 ? 3.338 -7.036 2.465 1.00 87.00 102 ASP A CA 1
ATOM 820 C C . ASP A 1 102 ? 1.808 -7.006 2.311 1.00 87.00 102 ASP A C 1
ATOM 822 O O . ASP A 1 102 ? 1.298 -6.874 1.196 1.00 87.00 102 ASP A O 1
ATOM 826 N N . ILE A 1 103 ? 1.053 -7.035 3.417 1.00 92.56 103 ILE A N 1
ATOM 827 C CA . ILE A 1 103 ? -0.407 -6.845 3.403 1.00 92.56 103 ILE A CA 1
ATOM 828 C C . ILE A 1 103 ? -0.774 -5.449 2.884 1.00 92.56 103 ILE A C 1
ATOM 830 O O . ILE A 1 103 ? -1.702 -5.315 2.080 1.00 92.56 103 ILE A O 1
ATOM 834 N N . LEU A 1 104 ? -0.079 -4.408 3.348 1.00 93.12 104 LEU A N 1
ATOM 835 C CA . LEU A 1 104 ? -0.340 -3.034 2.920 1.00 93.12 104 LEU A CA 1
ATOM 836 C C . LEU A 1 104 ? 0.097 -2.796 1.477 1.00 93.12 104 LEU A C 1
ATOM 838 O O . LEU A 1 104 ? -0.663 -2.191 0.724 1.00 93.12 104 LEU A O 1
ATOM 842 N N . ASP A 1 105 ? 1.251 -3.317 1.076 1.00 86.12 105 ASP A N 1
ATOM 843 C CA . ASP A 1 105 ? 1.734 -3.243 -0.301 1.00 86.12 105 ASP A CA 1
ATOM 844 C C . ASP A 1 105 ? 0.758 -3.949 -1.249 1.00 86.12 105 ASP A C 1
ATOM 846 O O . ASP A 1 105 ? 0.308 -3.354 -2.225 1.00 86.12 105 ASP A O 1
ATOM 850 N N . THR A 1 106 ? 0.310 -5.161 -0.906 1.00 86.50 106 THR A N 1
ATOM 851 C CA . THR A 1 106 ? -0.695 -5.895 -1.694 1.00 86.50 106 THR A CA 1
ATOM 852 C C . THR A 1 106 ? -2.016 -5.124 -1.777 1.00 86.50 106 THR A C 1
ATOM 854 O O . THR A 1 106 ? -2.653 -5.054 -2.834 1.00 86.50 106 THR A O 1
ATOM 857 N N . PHE A 1 107 ? -2.455 -4.510 -0.675 1.00 89.38 107 PHE A N 1
ATOM 858 C CA . PHE A 1 107 ? -3.637 -3.651 -0.684 1.00 89.38 107 PHE A CA 1
ATOM 859 C C . PHE A 1 107 ? -3.452 -2.432 -1.600 1.00 89.38 107 PHE A C 1
ATOM 861 O O . PHE A 1 107 ? -4.366 -2.086 -2.351 1.00 89.38 107 PHE A O 1
ATOM 868 N N . ASP A 1 108 ? -2.292 -1.779 -1.572 1.00 85.94 108 ASP A N 1
ATOM 869 C CA . ASP A 1 108 ? -2.047 -0.610 -2.412 1.00 85.94 108 ASP A CA 1
ATOM 870 C C . ASP A 1 108 ? -1.943 -0.984 -3.893 1.00 85.94 108 ASP A C 1
ATOM 872 O O . ASP A 1 108 ? -2.560 -0.331 -4.736 1.00 85.94 108 ASP A O 1
ATOM 876 N N . GLU A 1 109 ? -1.263 -2.088 -4.206 1.00 79.25 109 GLU A N 1
ATOM 877 C CA . GLU A 1 109 ? -1.168 -2.646 -5.556 1.00 79.25 109 GLU A CA 1
ATOM 878 C C . GLU A 1 109 ? -2.553 -2.995 -6.113 1.00 79.25 109 GLU A C 1
ATOM 880 O O . GLU A 1 109 ? -2.902 -2.570 -7.218 1.00 79.25 109 GLU A O 1
ATOM 885 N N . THR A 1 110 ? -3.391 -3.694 -5.338 1.00 79.44 110 THR A N 1
ATOM 886 C CA . THR A 1 110 ? -4.767 -4.027 -5.751 1.00 79.44 110 THR A CA 1
ATOM 887 C C . THR A 1 110 ? -5.638 -2.782 -5.909 1.00 79.44 110 THR A C 1
ATOM 889 O O . THR A 1 110 ?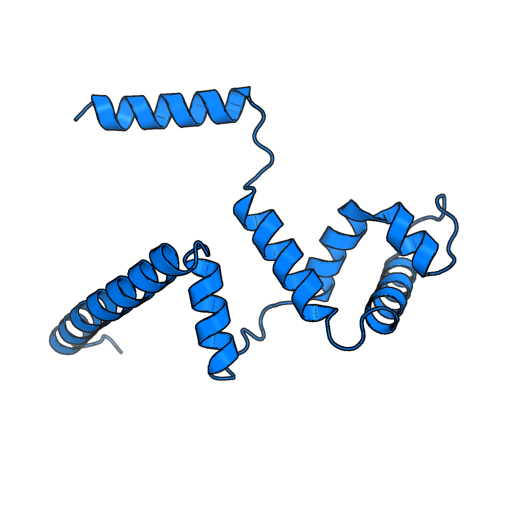 -6.420 -2.694 -6.862 1.00 79.44 110 THR A O 1
ATOM 892 N N . ARG A 1 111 ? -5.482 -1.779 -5.038 1.00 79.25 111 ARG A N 1
ATOM 893 C CA . ARG A 1 111 ? -6.175 -0.486 -5.136 1.00 79.25 111 ARG A CA 1
ATOM 894 C C . ARG A 1 111 ? -5.766 0.291 -6.390 1.00 79.25 111 ARG A C 1
ATOM 896 O O . ARG A 1 111 ? -6.633 0.865 -7.047 1.00 79.25 111 ARG A O 1
ATOM 903 N N . ILE A 1 112 ? -4.477 0.316 -6.728 1.00 69.75 112 ILE A N 1
ATOM 904 C CA . ILE A 1 112 ? -3.947 0.969 -7.935 1.00 69.75 112 ILE A CA 1
ATOM 905 C C . ILE A 1 112 ? -4.424 0.230 -9.191 1.00 69.75 112 ILE A C 1
ATOM 907 O O . ILE A 1 112 ? -4.925 0.867 -10.120 1.00 69.75 112 ILE A O 1
ATOM 911 N N . ALA A 1 113 ? -4.331 -1.103 -9.203 1.00 66.94 113 ALA A N 1
ATOM 912 C CA . ALA A 1 113 ? -4.755 -1.940 -10.325 1.00 66.94 113 ALA A CA 1
ATOM 913 C C . ALA A 1 113 ? -6.269 -1.864 -10.585 1.00 66.94 113 ALA A C 1
ATOM 915 O O . ALA A 1 113 ? -6.707 -1.923 -11.733 1.00 66.94 113 ALA A O 1
ATOM 916 N N . SER A 1 114 ? -7.070 -1.671 -9.535 1.00 65.12 114 SER A N 1
ATOM 917 C CA . SER A 1 114 ? -8.523 -1.486 -9.649 1.00 65.12 114 SER A CA 1
ATOM 918 C C . SER A 1 114 ? -8.921 -0.162 -10.321 1.00 65.12 114 SER A C 1
ATOM 920 O O . SER A 1 114 ? -10.095 0.013 -10.656 1.00 65.12 114 SER A O 1
ATOM 922 N N . GLY A 1 115 ? -7.964 0.752 -10.543 1.00 56.97 115 GLY A N 1
ATOM 923 C CA . GLY A 1 115 ? -8.205 2.095 -11.063 1.00 56.97 115 GLY A CA 1
ATOM 924 C C . GLY A 1 115 ? -9.115 2.929 -10.147 1.00 56.97 115 GLY A C 1
ATOM 925 O O . GLY A 1 115 ? -9.563 2.467 -9.095 1.00 56.97 115 GLY A O 1
ATOM 926 N N . PRO A 1 116 ? -9.432 4.183 -10.517 1.00 58.28 116 PRO A N 1
ATOM 927 C CA . PRO A 1 116 ? -10.552 4.886 -9.900 1.00 58.28 116 PRO A CA 1
ATOM 928 C C . PRO A 1 116 ? -11.805 4.005 -10.008 1.00 58.28 116 PRO A C 1
ATOM 930 O O . PRO A 1 116 ? -11.963 3.340 -11.036 1.00 58.28 116 PRO A O 1
ATOM 933 N N . PRO A 1 117 ? -12.713 3.995 -9.015 1.00 53.59 117 PRO A N 1
ATOM 934 C CA . PRO A 1 117 ? -13.983 3.299 -9.146 1.00 53.59 117 PRO A CA 1
ATOM 935 C C . PRO A 1 117 ? -14.776 3.924 -10.297 1.00 53.59 117 PRO A C 1
ATOM 937 O O . PRO A 1 117 ? -15.517 4.888 -10.126 1.00 53.59 117 PRO A O 1
ATOM 940 N N . LEU A 1 118 ? -14.588 3.380 -11.497 1.00 57.47 118 LEU A N 1
ATOM 941 C CA . LEU A 1 118 ? -15.376 3.718 -12.661 1.00 57.47 118 LEU A CA 1
ATOM 942 C C . LEU A 1 118 ? -16.676 2.941 -12.551 1.00 57.47 118 LEU A C 1
ATOM 944 O O . LEU A 1 118 ? -16.681 1.705 -12.436 1.00 57.47 118 LEU A O 1
ATOM 948 N N . THR A 1 119 ? -17.780 3.675 -12.617 1.00 71.12 119 THR A N 1
ATOM 949 C CA . THR A 1 119 ? -19.096 3.070 -12.792 1.00 71.12 119 THR A CA 1
ATOM 950 C C . THR A 1 119 ? -19.107 2.248 -14.082 1.00 71.12 119 THR A C 1
ATOM 952 O O . THR A 1 119 ? -18.325 2.493 -15.006 1.00 71.12 119 THR A O 1
ATOM 955 N N . VAL A 1 120 ? -20.011 1.272 -14.179 1.00 66.44 120 VAL A N 1
ATOM 956 C CA . VAL A 1 120 ? -20.190 0.471 -15.406 1.00 66.44 120 VAL A CA 1
ATOM 957 C C . VAL A 1 120 ? -20.373 1.375 -16.635 1.00 66.44 120 VAL A C 1
ATOM 959 O O . VAL A 1 120 ? -19.832 1.090 -17.703 1.00 66.44 120 VAL A O 1
ATOM 962 N N . ALA A 1 121 ? -21.047 2.516 -16.463 1.00 65.12 121 ALA A N 1
ATOM 963 C CA . ALA A 1 121 ? -21.226 3.524 -17.504 1.00 65.12 121 ALA A CA 1
ATOM 964 C C . ALA A 1 121 ? -19.900 4.171 -17.943 1.00 65.12 121 ALA A C 1
ATOM 966 O O . ALA A 1 121 ? -19.642 4.289 -19.139 1.00 65.12 121 ALA A O 1
ATOM 967 N N . GLN A 1 122 ? -19.027 4.530 -16.999 1.00 67.56 122 GLN A N 1
ATOM 968 C CA . GLN A 1 122 ? -17.718 5.112 -17.312 1.00 67.56 122 GLN A CA 1
ATOM 969 C C . GLN A 1 122 ? -16.779 4.097 -17.974 1.00 67.56 122 GLN A C 1
ATOM 971 O O . GLN A 1 122 ? -16.075 4.447 -18.917 1.00 67.56 122 GLN A O 1
ATOM 976 N N . ARG A 1 123 ? -16.820 2.821 -17.560 1.00 71.56 123 ARG A N 1
ATOM 977 C CA . ARG A 1 123 ? -16.074 1.748 -18.245 1.00 71.56 123 ARG A CA 1
ATOM 978 C C . ARG A 1 123 ? -16.574 1.537 -19.670 1.00 71.56 123 ARG A C 1
ATOM 980 O O . ARG A 1 123 ? -15.769 1.377 -20.579 1.00 71.56 123 ARG A O 1
ATOM 987 N N . SER A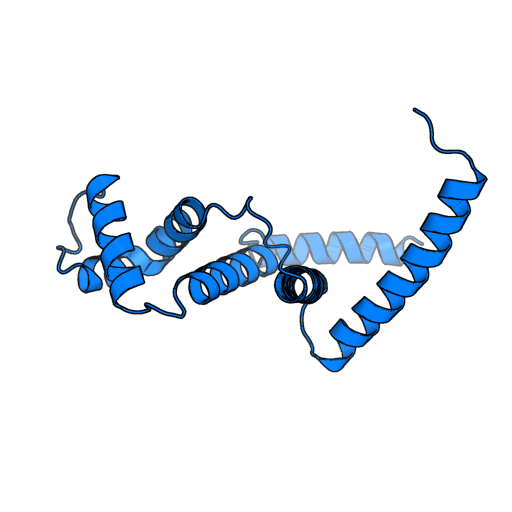 1 124 ? -17.889 1.591 -19.871 1.00 76.06 124 SER A N 1
ATOM 988 C CA . SER A 1 124 ? -18.503 1.474 -21.198 1.00 76.06 124 SER A CA 1
ATOM 989 C C . SER A 1 124 ? -18.129 2.652 -22.103 1.00 76.06 124 SER A C 1
ATOM 991 O O . SER A 1 124 ? -17.852 2.457 -23.288 1.00 76.06 124 SER A O 1
ATOM 993 N N . GLN A 1 125 ? -18.061 3.870 -21.553 1.00 77.62 125 GLN A N 1
ATOM 994 C CA . GLN A 1 125 ? -17.591 5.053 -22.278 1.00 77.62 125 GLN A CA 1
ATOM 995 C C . GLN A 1 125 ? -16.113 4.961 -22.648 1.00 77.62 125 GLN A C 1
ATOM 997 O O . GLN A 1 125 ? -15.776 5.206 -23.805 1.00 77.62 125 GLN A O 1
ATOM 1002 N N . GLU A 1 126 ? -15.244 4.580 -21.712 1.00 78.38 126 GLU A N 1
ATOM 1003 C CA . GLU A 1 126 ? -13.817 4.40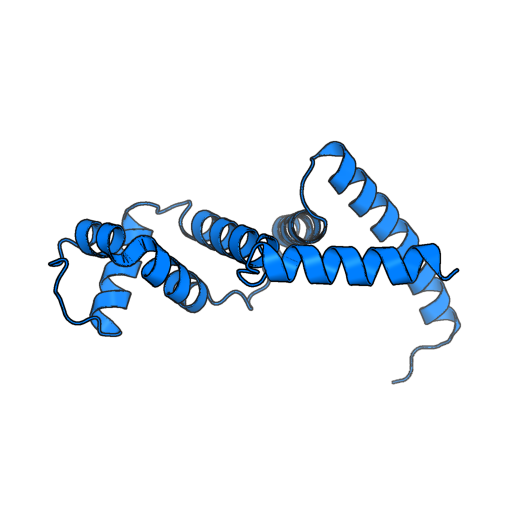8 -21.995 1.00 78.38 126 GLU A CA 1
ATOM 1004 C C . GLU A 1 126 ? -13.573 3.300 -23.018 1.00 78.38 126 GLU A C 1
ATOM 1006 O O . GLU A 1 126 ? -12.825 3.506 -23.972 1.00 78.38 126 GLU A O 1
ATOM 1011 N N . PHE A 1 127 ? -14.273 2.169 -22.897 1.00 82.88 127 PHE A N 1
ATOM 1012 C CA . PHE A 1 127 ? -14.217 1.104 -23.892 1.00 82.88 127 PHE A CA 1
ATOM 1013 C C . PHE A 1 127 ? -14.636 1.621 -25.271 1.00 82.88 127 PHE A C 1
ATOM 1015 O O . PHE A 1 127 ? -13.870 1.509 -26.221 1.00 82.88 127 PHE A O 1
ATOM 1022 N N . THR A 1 128 ? -15.781 2.304 -25.369 1.00 83.19 128 THR A N 1
ATOM 1023 C CA . THR A 1 128 ? -16.260 2.892 -26.633 1.00 83.19 128 THR A CA 1
ATOM 1024 C C . THR A 1 128 ? -15.266 3.901 -27.215 1.00 83.19 128 THR A C 1
ATOM 1026 O O . THR A 1 128 ? -15.047 3.939 -28.428 1.00 83.19 128 THR A O 1
ATOM 1029 N N . ARG A 1 129 ? -14.648 4.730 -26.365 1.00 81.56 129 ARG A N 1
ATOM 1030 C CA . ARG A 1 129 ? -13.631 5.712 -26.762 1.00 81.56 129 ARG A CA 1
ATOM 1031 C C . ARG A 1 129 ? -12.396 5.023 -27.340 1.00 81.56 129 ARG A C 1
ATOM 1033 O O . ARG A 1 129 ? -11.889 5.459 -28.373 1.00 81.56 129 ARG A O 1
ATOM 1040 N N . LEU A 1 130 ? -11.932 3.954 -26.696 1.00 82.69 130 LEU A N 1
ATOM 1041 C CA . LEU A 1 130 ? -10.794 3.160 -27.150 1.00 82.69 130 LEU A CA 1
ATOM 1042 C C . LEU A 1 130 ? -11.115 2.409 -28.446 1.00 82.69 130 LEU A C 1
ATOM 1044 O O . LEU A 1 130 ? -10.324 2.483 -29.383 1.00 82.69 130 LEU A O 1
ATOM 1048 N N . THR A 1 131 ? -12.294 1.786 -28.553 1.00 82.94 131 THR A N 1
ATOM 1049 C CA . THR A 1 131 ? -12.741 1.109 -29.779 1.00 82.94 131 THR A CA 1
ATOM 1050 C C . THR A 1 131 ? -12.753 2.072 -30.957 1.00 82.94 131 THR A C 1
ATOM 1052 O O . THR A 1 131 ? -12.148 1.767 -31.978 1.00 82.94 131 THR A O 1
ATOM 1055 N N . LYS A 1 132 ? -13.334 3.272 -30.797 1.00 81.38 132 LYS A N 1
ATOM 1056 C CA . LYS A 1 132 ? -13.346 4.298 -31.853 1.00 81.38 132 LYS A CA 1
ATOM 1057 C C . LYS A 1 132 ? -11.947 4.657 -32.344 1.00 81.38 132 LYS A C 1
ATOM 1059 O O . LYS A 1 132 ? -11.773 4.854 -33.537 1.00 81.38 132 LYS A O 1
ATOM 1064 N N . LYS A 1 133 ? -10.972 4.732 -31.437 1.00 72.69 133 LYS A N 1
ATOM 1065 C CA . LYS A 1 133 ? -9.585 5.093 -31.755 1.00 72.69 133 LYS A CA 1
ATOM 1066 C C . LYS A 1 133 ? -8.848 3.990 -32.523 1.00 72.69 133 LYS A C 1
ATOM 1068 O O . LYS A 1 133 ? -7.958 4.297 -33.302 1.00 72.69 133 LYS A O 1
ATOM 1073 N N . VAL A 1 134 ? -9.230 2.731 -32.304 1.00 77.25 134 VAL A N 1
ATOM 1074 C CA . VAL A 1 134 ? -8.674 1.560 -33.002 1.00 77.25 134 VAL A CA 1
ATOM 1075 C C . VAL A 1 134 ? -9.351 1.345 -34.356 1.00 77.25 134 VAL A C 1
ATOM 1077 O O . VAL A 1 134 ? -8.682 0.999 -35.318 1.00 77.25 134 VAL A O 1
ATOM 1080 N N . THR A 1 135 ? -10.659 1.586 -34.462 1.00 76.69 135 THR A N 1
ATOM 1081 C CA . THR A 1 135 ? -11.409 1.448 -35.724 1.00 76.69 135 THR A CA 1
ATOM 1082 C C . THR A 1 135 ? -11.329 2.674 -36.637 1.00 76.69 135 THR A C 1
ATOM 1084 O O . THR A 1 135 ? -11.885 2.640 -37.728 1.00 76.69 135 THR A O 1
ATOM 1087 N N . SER A 1 136 ? -10.719 3.776 -36.187 1.00 57.44 136 SER A N 1
ATOM 1088 C CA . SER A 1 136 ? -10.475 4.973 -37.008 1.00 57.44 136 SER A CA 1
ATOM 1089 C C . SER A 1 136 ? -9.039 5.063 -37.545 1.00 57.44 136 SER A C 1
ATOM 1091 O O . SER A 1 136 ? -8.632 6.149 -37.961 1.00 57.44 136 SER A O 1
ATOM 1093 N N . MET A 1 137 ? -8.267 3.975 -37.463 1.00 46.56 137 MET A N 1
ATOM 1094 C CA . MET A 1 137 ? -7.048 3.756 -38.254 1.00 46.56 137 MET A CA 1
ATOM 1095 C C . MET A 1 137 ? -7.406 2.970 -39.511 1.00 46.56 137 MET A C 1
ATOM 1097 O O . MET A 1 137 ? -6.773 3.247 -40.550 1.00 46.56 137 MET A O 1
#

Secondary structure (DSSP, 8-state):
-PPPHHHHHHHHHHHHHHHHHHHHHHHHH---HHHHHHHHHHHTT---TT--HHHHHHHHHHHTHHHHHHHTT--TT----HHHHHHHHHHHHHHSTTTHHHHHHHHHHHHHHT-S---HHHHHHHHHHHHHHHHT-

Organism: NCBI:txid1912939

Radius of gyration: 21.16 Å; chains: 1; bounding box: 47×34×59 Å

Sequence (137 aa):
GRRSEDANAAMEKQFDLIDCAINELVVSTGMPTQQVLNLFLKSRGRVNNGTNHWNIYGQYFKAHRLRELQRAGKDANIIITSTIQGECYRSFQDAYPEDWQDILDTFDETRIASGPPLTVAQRSQEFTRLTKKVTSM

Foldseek 3Di:
DDDDPVVVVVVVVVVVVVVVVLVVVCVVVVDDSVVSVCVVCVVVVNHPPPPPLLVLLVVVCVVCVQVLCVLLVHDSPDDDDPVSSVSSLVSLCVVPVPCSSVVSVVSVVVVVVCPPPDDPVRVVVVVVVVVCVVVVD